Protein AF-A0A345DSJ9-F1 (afdb_monomer_lite)

pLDDT: mean 79.46, std 9.72, range [45.31, 93.5]

Sequence (119 aa):
MGTGKTLLMTYLSQIAKFDNVYSNYFINDEKIGVLGLNHLDFKNKNYKIPPNDSLILFDEIFLYMNGDKPEENNKKFSRLIPFFLLCRQFDNNIIFAGQRINQNWVEYREITNMIIVPM

Secondary structure (DSSP, 8-state):
--HHHHHHHHHHHHH---SEEEESS--S-TTEEE--HHHHS---TTSPPPPSSEEEEES-GGGS--SS-HHHHHHHSTTHHHHHHHHHHTT-EEEE----TTTHHHHHHHHHHHH----

Radius of gyration: 14.1 Å; chains: 1; bounding box: 36×30×34 Å

Foldseek 3Di:
DFVVVVVVVLVCQVPPPAQAAEECDDDPDPSYHHQHPVLQQCPDVPRDQTAAAYEYEYEACCVLAPLPCNVCNCVPNVRNLVSLVVCVVRNYHYDYHHDDDPRVVSSVVSVCVSNPPDD

InterPro domains:
  IPR027417 P-loop containing nucleoside triphosphate hydrolase [G3DSA:3.40.50.300] (1-118)

Organism: NCBI:txid1276259

Structure (mmCIF, N/CA/C/O backbone):
data_AF-A0A345DSJ9-F1
#
_entry.id   AF-A0A345DSJ9-F1
#
loop_
_atom_site.group_PDB
_atom_site.id
_atom_site.type_symbol
_atom_site.label_atom_id
_atom_site.label_alt_id
_atom_site.label_comp_id
_atom_site.label_asym_id
_atom_site.label_entity_id
_atom_site.label_seq_id
_atom_site.pdbx_PDB_ins_code
_atom_site.Cartn_x
_atom_site.Cartn_y
_atom_site.Cartn_z
_atom_site.occupancy
_atom_site.B_iso_or_equiv
_atom_site.auth_seq_id
_atom_site.auth_comp_id
_atom_site.auth_asym_id
_atom_site.auth_atom_id
_atom_site.pdbx_PDB_model_num
ATOM 1 N N . MET A 1 1 ? -5.483 7.004 -19.651 1.00 45.31 1 MET A N 1
ATOM 2 C CA . MET A 1 1 ? -6.062 5.650 -19.490 1.00 45.31 1 MET A CA 1
ATOM 3 C C . MET A 1 1 ? -5.529 5.094 -18.176 1.00 45.31 1 MET A C 1
ATOM 5 O O . MET A 1 1 ? -4.336 4.865 -18.107 1.00 45.31 1 MET A O 1
ATOM 9 N N . GLY A 1 2 ? -6.359 4.991 -17.132 1.00 57.44 2 GLY A N 1
ATOM 10 C CA . GLY A 1 2 ? -5.928 4.605 -15.769 1.00 57.44 2 GLY A CA 1
ATOM 11 C C . GLY A 1 2 ? -6.993 4.857 -14.689 1.00 57.44 2 GLY A C 1
ATOM 12 O O . GLY A 1 2 ? -7.077 4.131 -13.707 1.00 57.44 2 GLY A O 1
ATOM 13 N N . THR A 1 3 ? -7.912 5.789 -14.954 1.00 68.25 3 THR 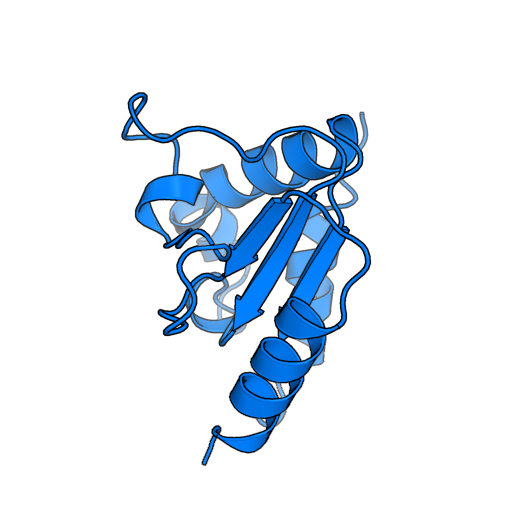A N 1
ATOM 14 C CA . THR A 1 3 ? -8.957 6.259 -14.029 1.00 68.25 3 THR A CA 1
ATOM 15 C C . THR A 1 3 ? -9.846 5.173 -13.421 1.00 68.25 3 THR A C 1
ATOM 17 O O . THR A 1 3 ? -10.262 5.322 -12.281 1.00 68.25 3 THR A O 1
ATOM 20 N N . GLY A 1 4 ? -10.129 4.070 -14.124 1.00 80.75 4 GLY A N 1
ATOM 21 C CA . GLY A 1 4 ? -11.015 3.017 -13.605 1.00 80.75 4 GLY A CA 1
ATOM 22 C C . GLY A 1 4 ? -10.457 2.257 -12.393 1.00 80.75 4 GLY A C 1
ATOM 23 O O . GLY A 1 4 ? -11.212 1.942 -11.478 1.00 80.75 4 GLY A O 1
ATOM 24 N N . LYS A 1 5 ? -9.143 1.990 -12.355 1.00 85.56 5 LYS A N 1
ATOM 25 C CA . LYS A 1 5 ? -8.511 1.280 -11.228 1.00 85.56 5 LYS A CA 1
ATOM 26 C C . LYS A 1 5 ? -8.421 2.160 -9.993 1.00 85.56 5 LYS A C 1
ATOM 28 O O . LYS A 1 5 ? -8.819 1.732 -8.915 1.00 85.56 5 LYS A O 1
ATOM 33 N N . THR A 1 6 ? -7.956 3.392 -10.175 1.00 85.75 6 THR A N 1
ATOM 34 C CA . THR A 1 6 ? -7.891 4.394 -9.110 1.00 85.75 6 THR A CA 1
ATOM 35 C C . THR A 1 6 ? -9.282 4.653 -8.530 1.00 85.75 6 THR A C 1
ATOM 37 O O . THR A 1 6 ? -9.439 4.679 -7.314 1.00 85.75 6 THR A O 1
ATOM 40 N N . LEU A 1 7 ? -10.317 4.748 -9.379 1.00 87.69 7 LEU A N 1
ATOM 41 C CA . LEU A 1 7 ? -11.708 4.900 -8.940 1.00 87.69 7 LEU A CA 1
ATOM 42 C C . LEU A 1 7 ? -12.187 3.692 -8.122 1.00 87.69 7 LEU A C 1
ATOM 44 O O . LEU A 1 7 ? -12.784 3.874 -7.065 1.00 87.69 7 LEU A O 1
ATOM 48 N N . LEU A 1 8 ? -11.909 2.467 -8.582 1.00 88.56 8 LEU A N 1
ATOM 49 C CA . LEU A 1 8 ? -12.265 1.251 -7.848 1.00 88.56 8 LEU A CA 1
ATOM 50 C C . LEU A 1 8 ? -11.573 1.196 -6.483 1.00 88.56 8 LEU A C 1
ATOM 52 O O . LEU A 1 8 ? -12.225 0.915 -5.485 1.00 88.56 8 LEU A O 1
ATOM 56 N N . MET A 1 9 ? -10.273 1.483 -6.421 1.00 89.88 9 MET A N 1
ATOM 57 C CA . MET A 1 9 ? -9.540 1.514 -5.155 1.00 89.88 9 MET A CA 1
ATOM 58 C C . MET A 1 9 ? -10.044 2.617 -4.222 1.00 89.88 9 MET A C 1
ATOM 60 O O . MET A 1 9 ? -10.209 2.360 -3.036 1.00 89.88 9 MET A O 1
ATOM 64 N N . THR A 1 10 ? -10.366 3.796 -4.759 1.00 89.81 10 THR A N 1
ATOM 65 C CA . THR A 1 10 ? -10.973 4.894 -3.989 1.00 89.81 10 THR A CA 1
ATOM 66 C C . THR A 1 10 ? -12.316 4.465 -3.399 1.00 89.81 10 THR A C 1
ATOM 68 O O . THR A 1 10 ? -12.587 4.680 -2.219 1.00 89.81 10 THR A O 1
ATOM 71 N N . TYR A 1 11 ? -13.152 3.802 -4.199 1.00 90.06 11 TYR A N 1
ATOM 72 C CA . TYR A 1 11 ? -14.411 3.248 -3.718 1.00 90.06 11 TYR A CA 1
ATOM 73 C C . TYR A 1 11 ? -14.177 2.199 -2.622 1.00 90.06 11 TYR A C 1
ATOM 75 O O . TYR A 1 11 ? -14.795 2.277 -1.563 1.00 90.06 11 TYR A O 1
ATOM 83 N N . LEU A 1 12 ? -13.235 1.270 -2.829 1.00 88.44 12 LEU A N 1
ATOM 84 C CA . LEU A 1 12 ? -12.872 0.253 -1.840 1.00 88.44 12 LEU A CA 1
ATOM 85 C C . LEU A 1 12 ? -12.407 0.871 -0.520 1.00 88.44 12 LEU A C 1
ATOM 87 O O . LEU A 1 12 ? -12.848 0.397 0.520 1.00 88.44 12 LEU A O 1
ATOM 91 N N . SER A 1 13 ? -11.596 1.938 -0.533 1.00 89.62 13 SER A N 1
ATOM 92 C CA . SER A 1 13 ? -11.199 2.628 0.706 1.00 89.62 13 SER A CA 1
ATOM 93 C C . SER A 1 13 ? -12.373 3.211 1.483 1.00 89.62 13 SER A C 1
ATOM 95 O O . SER A 1 13 ? -12.307 3.276 2.703 1.00 89.62 13 SER A O 1
ATOM 97 N N . GLN A 1 14 ? -13.441 3.626 0.799 1.00 87.31 14 GLN A N 1
ATOM 98 C CA . GLN A 1 14 ? -14.599 4.252 1.440 1.00 87.31 14 GLN A CA 1
ATOM 99 C C . GLN A 1 14 ? -15.566 3.231 2.047 1.00 87.31 14 GLN A C 1
ATOM 101 O O . GLN A 1 14 ? -16.254 3.541 3.017 1.00 87.31 14 GLN A O 1
ATOM 106 N N . ILE A 1 15 ? -15.643 2.024 1.476 1.00 89.31 15 ILE A N 1
ATOM 107 C CA . ILE A 1 15 ? -16.547 0.959 1.949 1.00 89.31 15 ILE A CA 1
ATOM 108 C C . ILE A 1 15 ? -15.848 -0.104 2.803 1.00 89.31 15 ILE A C 1
ATOM 110 O O . ILE A 1 15 ? -16.506 -0.979 3.370 1.00 89.31 15 ILE A O 1
ATOM 114 N N . ALA A 1 16 ? -14.518 -0.066 2.856 1.00 87.06 16 ALA A N 1
ATOM 115 C CA . ALA A 1 16 ? -13.699 -0.960 3.651 1.00 87.06 16 ALA A CA 1
ATOM 116 C C . ALA A 1 16 ? -14.055 -0.856 5.140 1.00 87.06 16 ALA A C 1
ATOM 118 O O . ALA A 1 16 ? -14.242 0.232 5.677 1.00 87.06 16 ALA A O 1
ATOM 119 N N . LYS A 1 17 ? -14.097 -1.999 5.832 1.00 87.44 17 LYS A N 1
ATOM 120 C CA . LYS A 1 17 ? -14.312 -2.067 7.286 1.00 87.44 17 LYS A CA 1
ATOM 121 C C . LYS A 1 17 ? -12.993 -1.919 8.056 1.00 87.44 17 LYS A C 1
ATOM 123 O O . LYS A 1 17 ? -12.720 -2.721 8.938 1.00 87.44 17 LYS A O 1
ATOM 128 N N . PHE A 1 18 ? -12.172 -0.946 7.673 1.00 89.06 18 PHE A N 1
ATOM 129 C CA . PHE A 1 18 ? -10.884 -0.669 8.306 1.00 89.06 18 PHE A CA 1
ATOM 130 C C . PHE A 1 18 ? -10.918 0.715 8.945 1.00 89.06 18 PHE A C 1
ATOM 132 O O . PHE A 1 18 ? -11.303 1.685 8.292 1.00 89.06 18 PHE A O 1
ATOM 139 N N . ASP A 1 19 ? -10.483 0.808 10.200 1.00 89.25 19 ASP A N 1
ATOM 140 C CA . ASP A 1 19 ? -10.386 2.089 10.911 1.00 89.25 19 ASP A CA 1
ATOM 141 C C . ASP A 1 19 ? -9.225 2.945 10.386 1.00 89.25 19 ASP A C 1
ATOM 143 O O . ASP A 1 19 ? -9.262 4.173 10.459 1.00 89.25 19 ASP A O 1
ATOM 147 N N . ASN A 1 20 ? -8.199 2.292 9.830 1.00 92.31 20 ASN A N 1
ATOM 148 C CA . ASN A 1 20 ? -7.014 2.930 9.278 1.00 92.31 20 ASN A CA 1
ATOM 149 C C . ASN A 1 20 ? -6.886 2.579 7.796 1.00 92.31 20 ASN A C 1
ATOM 151 O O . ASN A 1 20 ? -6.641 1.425 7.438 1.00 92.31 20 ASN A O 1
ATOM 155 N N . VAL A 1 21 ? -7.031 3.581 6.930 1.00 93.44 21 VAL A N 1
ATOM 156 C CA . VAL A 1 21 ? -6.906 3.413 5.480 1.00 93.44 21 VAL A CA 1
ATOM 157 C C . VAL A 1 21 ? -5.856 4.373 4.941 1.00 93.44 21 VAL A C 1
ATOM 159 O O . VAL A 1 21 ? -5.866 5.562 5.251 1.00 93.44 21 VAL A O 1
ATOM 162 N N . TYR A 1 22 ? -4.954 3.858 4.112 1.00 92.25 22 TYR A N 1
ATOM 163 C CA . TYR A 1 22 ? -3.884 4.621 3.484 1.00 92.25 22 TYR A CA 1
ATOM 164 C C . TYR A 1 22 ? -3.868 4.408 1.976 1.00 92.25 22 TYR A C 1
ATOM 166 O O . TYR A 1 22 ? -4.173 3.323 1.486 1.00 92.25 22 TYR A O 1
ATOM 174 N N . SER A 1 23 ? -3.448 5.426 1.232 1.00 90.75 23 SER A N 1
ATOM 175 C CA . SER A 1 23 ? -3.238 5.333 -0.215 1.00 90.75 23 SER A CA 1
ATOM 176 C C . SER A 1 23 ? -1.972 6.068 -0.644 1.00 90.75 23 SER A C 1
ATOM 178 O O . SER A 1 23 ? -1.562 7.040 -0.014 1.00 90.75 23 SER A O 1
ATOM 180 N N . ASN A 1 24 ? -1.318 5.613 -1.711 1.00 88.62 24 ASN A N 1
ATOM 181 C CA . ASN A 1 24 ? -0.124 6.280 -2.248 1.00 88.62 24 ASN A CA 1
ATOM 182 C C . ASN A 1 24 ? -0.427 7.466 -3.182 1.00 88.62 24 ASN A C 1
ATOM 184 O O . ASN A 1 24 ? 0.500 8.120 -3.663 1.00 88.62 24 ASN A O 1
ATOM 188 N N . TYR A 1 25 ? -1.706 7.753 -3.415 1.00 88.00 25 TYR A N 1
ATOM 189 C CA . TYR A 1 25 ? -2.218 8.917 -4.132 1.00 88.00 25 TYR A CA 1
ATOM 190 C C . TYR A 1 25 ? -3.151 9.713 -3.215 1.00 88.00 25 TYR A C 1
ATOM 192 O O . TYR A 1 25 ? -3.523 9.258 -2.141 1.00 88.00 25 TYR A O 1
ATOM 200 N N . PHE A 1 26 ? -3.501 10.935 -3.605 1.00 87.94 26 PHE A N 1
ATOM 201 C CA . PHE A 1 26 ? -4.409 11.748 -2.803 1.00 87.94 26 PHE A CA 1
ATOM 202 C C . PHE A 1 26 ? -5.865 11.338 -3.049 1.00 87.94 26 PHE A C 1
ATOM 204 O O . PHE A 1 26 ? -6.317 11.315 -4.196 1.00 87.94 26 PHE A O 1
ATOM 211 N N . ILE A 1 27 ? -6.600 11.080 -1.969 1.00 88.62 27 ILE A N 1
ATOM 212 C CA . ILE A 1 27 ? -8.056 10.939 -1.966 1.00 88.62 27 ILE A CA 1
ATOM 213 C C . ILE A 1 27 ? -8.610 12.073 -1.108 1.00 88.62 27 ILE A C 1
ATOM 215 O O . ILE A 1 27 ? -8.113 12.322 -0.014 1.00 88.62 27 ILE A O 1
ATOM 219 N N . ASN A 1 28 ? -9.628 12.774 -1.611 1.00 87.56 28 ASN A N 1
ATOM 220 C CA . ASN A 1 28 ? -10.258 13.887 -0.902 1.00 87.56 28 ASN A CA 1
ATOM 221 C C . ASN A 1 28 ? -11.207 13.384 0.203 1.00 87.56 28 ASN A C 1
ATOM 223 O O . ASN A 1 28 ? -12.419 13.577 0.127 1.00 87.56 28 ASN A O 1
ATOM 227 N N . ASP A 1 29 ? -10.643 12.683 1.182 1.00 87.19 29 ASP A N 1
ATOM 228 C CA . ASP A 1 29 ? -11.305 12.167 2.375 1.00 87.19 29 ASP A CA 1
ATOM 229 C C . ASP A 1 29 ? -10.298 12.205 3.531 1.00 87.19 29 ASP A C 1
ATOM 231 O O . ASP A 1 29 ? -9.255 11.555 3.482 1.00 87.19 29 ASP A O 1
ATOM 235 N N . GLU A 1 30 ? -10.602 12.976 4.573 1.00 84.94 30 GLU A N 1
ATOM 236 C CA . GLU A 1 30 ? -9.709 13.185 5.719 1.00 84.94 30 GLU A CA 1
ATOM 237 C C . GLU A 1 30 ? -9.438 11.903 6.520 1.00 84.94 30 GLU A C 1
ATOM 239 O O . GLU A 1 30 ? -8.470 11.842 7.278 1.00 84.94 30 GLU A O 1
ATOM 244 N N . LYS A 1 31 ? -10.270 10.867 6.351 1.00 86.75 31 LYS A N 1
ATOM 245 C CA . LYS A 1 31 ? -10.077 9.561 6.993 1.00 86.75 31 LYS A CA 1
ATOM 246 C C . LYS A 1 31 ? -8.998 8.723 6.316 1.00 86.75 31 LYS A C 1
ATOM 248 O O . LYS A 1 31 ? -8.531 7.752 6.907 1.00 86.75 31 LYS A O 1
ATOM 253 N N . ILE A 1 32 ? -8.616 9.072 5.089 1.00 89.69 32 ILE A N 1
ATOM 254 C CA . ILE A 1 32 ? -7.640 8.319 4.311 1.00 89.69 32 ILE A CA 1
ATOM 255 C C . ILE A 1 32 ? -6.290 9.028 4.383 1.00 89.69 32 ILE A C 1
ATOM 257 O O . ILE A 1 32 ? -6.103 10.136 3.883 1.00 89.69 32 ILE A O 1
ATOM 261 N N . GLY A 1 33 ? -5.310 8.359 4.985 1.00 89.12 33 GLY A N 1
ATOM 262 C CA . GLY A 1 33 ? -3.940 8.849 5.033 1.00 89.12 33 GLY A CA 1
ATOM 263 C C . GLY A 1 33 ? -3.231 8.723 3.682 1.00 89.12 33 GLY A C 1
ATOM 264 O O . GLY A 1 33 ? -3.450 7.776 2.926 1.00 89.12 33 GLY A O 1
ATOM 265 N N . VAL A 1 34 ? -2.310 9.644 3.394 1.00 88.00 34 VAL A N 1
ATOM 266 C CA . VAL A 1 34 ? -1.431 9.538 2.221 1.00 88.00 34 VAL A CA 1
ATOM 267 C C . VAL A 1 34 ? -0.108 8.887 2.619 1.00 88.00 34 VAL A C 1
ATOM 269 O O . VAL A 1 34 ? 0.587 9.362 3.513 1.00 88.00 34 VAL A O 1
ATOM 272 N N . LEU A 1 35 ? 0.259 7.819 1.915 1.00 85.38 35 LEU A N 1
ATOM 273 C CA . LEU A 1 35 ? 1.472 7.034 2.111 1.00 85.38 35 LEU A CA 1
ATOM 274 C C . LEU A 1 35 ? 2.243 6.926 0.788 1.00 85.38 35 LEU A C 1
ATOM 276 O O . LEU A 1 35 ? 2.197 5.930 0.071 1.00 85.38 35 LEU A O 1
ATOM 280 N N . GLY A 1 36 ? 2.948 8.001 0.438 1.00 77.75 36 GLY A N 1
ATOM 281 C CA . GLY A 1 36 ? 3.811 8.038 -0.750 1.00 77.75 36 GLY A CA 1
ATOM 282 C C . GLY A 1 36 ? 5.164 7.336 -0.552 1.00 77.75 36 GLY A C 1
ATOM 283 O O . GLY A 1 36 ? 5.535 6.987 0.565 1.00 77.75 36 GLY A O 1
ATOM 284 N N . LEU A 1 37 ? 5.963 7.234 -1.621 1.00 73.50 37 LEU A N 1
ATOM 285 C CA . LEU A 1 37 ? 7.303 6.604 -1.644 1.00 73.50 37 LEU A CA 1
ATOM 286 C C . LEU A 1 37 ? 8.230 6.999 -0.482 1.00 73.50 37 LEU A C 1
ATOM 288 O O . LEU A 1 37 ? 8.917 6.151 0.081 1.00 73.50 37 LEU A O 1
ATOM 292 N N . ASN A 1 38 ? 8.224 8.273 -0.092 1.00 72.62 38 ASN A N 1
ATOM 293 C CA . ASN A 1 38 ? 9.072 8.784 0.990 1.00 72.62 38 ASN A CA 1
ATOM 294 C C . ASN A 1 38 ? 8.696 8.226 2.378 1.00 72.62 38 ASN A C 1
ATOM 296 O O . ASN A 1 38 ? 9.497 8.309 3.303 1.00 72.62 38 ASN A O 1
ATOM 300 N N . HIS A 1 39 ? 7.488 7.675 2.529 1.00 74.50 39 HIS A N 1
ATOM 301 C CA . HIS A 1 39 ? 7.027 6.998 3.746 1.00 74.50 39 HIS A CA 1
ATOM 302 C C . HIS A 1 39 ? 7.466 5.527 3.770 1.00 74.50 39 HIS A C 1
ATOM 304 O O . HIS A 1 39 ? 7.602 4.940 4.838 1.00 74.50 39 HIS A O 1
ATOM 310 N N . LEU A 1 40 ? 7.721 4.946 2.594 1.00 75.75 40 LEU A N 1
ATOM 311 C CA . LEU A 1 40 ? 8.115 3.548 2.405 1.00 75.75 40 LEU A CA 1
ATOM 312 C C . LEU A 1 40 ? 9.624 3.334 2.510 1.00 75.75 40 LEU A C 1
ATOM 314 O O . LEU A 1 40 ? 10.083 2.230 2.784 1.00 75.75 40 LEU A O 1
ATOM 318 N N . ASP A 1 41 ? 10.418 4.376 2.259 1.00 71.00 41 ASP A N 1
ATOM 319 C CA . ASP A 1 41 ? 11.873 4.260 2.170 1.00 71.00 41 ASP A CA 1
ATOM 320 C C . ASP A 1 41 ? 12.604 4.401 3.521 1.00 71.00 41 ASP A C 1
ATOM 322 O O . ASP A 1 41 ? 13.840 4.408 3.550 1.00 71.00 41 ASP A O 1
ATOM 326 N N . PHE A 1 42 ? 11.861 4.513 4.632 1.00 69.31 42 PHE A N 1
ATOM 327 C CA . PHE A 1 42 ? 12.343 4.650 6.016 1.00 69.31 42 PHE A CA 1
ATOM 328 C C . PHE A 1 42 ? 13.469 5.687 6.227 1.00 69.31 42 PHE A C 1
ATOM 330 O O . PHE A 1 42 ? 14.146 5.662 7.256 1.00 69.31 42 PHE A O 1
ATOM 337 N N . LYS A 1 43 ? 13.721 6.609 5.282 1.00 69.38 43 LYS A N 1
ATOM 338 C CA . LYS A 1 43 ? 14.742 7.660 5.458 1.00 69.38 43 LYS A CA 1
ATOM 339 C C . LYS A 1 43 ? 14.285 8.681 6.470 1.00 69.38 43 LYS A C 1
ATOM 341 O O . LYS A 1 43 ? 15.075 9.156 7.282 1.00 69.38 43 LYS A O 1
ATOM 346 N N . ASN A 1 44 ? 13.009 9.024 6.391 1.00 69.06 44 ASN A N 1
ATOM 347 C CA . ASN A 1 44 ? 12.409 9.989 7.273 1.00 69.06 44 ASN A CA 1
ATOM 348 C C . ASN A 1 44 ? 11.711 9.261 8.425 1.00 69.06 44 ASN A C 1
ATOM 350 O O . ASN A 1 44 ? 10.607 8.743 8.281 1.00 69.06 44 ASN A O 1
ATOM 354 N N . LYS A 1 45 ? 12.378 9.255 9.583 1.00 66.19 45 LYS A N 1
ATOM 355 C CA . LYS A 1 45 ? 11.883 8.653 10.831 1.00 66.19 45 LYS A CA 1
ATOM 356 C C . LYS A 1 45 ? 10.630 9.337 11.387 1.00 66.19 45 LYS A C 1
ATOM 358 O O . LYS A 1 45 ? 10.018 8.804 12.304 1.00 66.19 45 LYS A O 1
ATOM 363 N N . ASN A 1 46 ? 10.258 10.502 10.853 1.00 68.56 46 ASN A N 1
ATOM 364 C CA . ASN A 1 46 ? 9.060 11.221 11.277 1.00 68.56 46 ASN A CA 1
ATOM 365 C C . ASN A 1 46 ? 7.784 10.652 10.642 1.00 68.56 46 ASN A C 1
ATOM 367 O O . ASN A 1 46 ? 6.689 10.993 11.086 1.00 68.56 46 ASN A O 1
ATOM 371 N N . TYR A 1 47 ? 7.899 9.806 9.613 1.00 71.12 47 TYR A N 1
ATOM 372 C CA . TYR A 1 47 ? 6.738 9.145 9.034 1.00 71.12 47 TYR A CA 1
ATOM 373 C C . TYR A 1 47 ? 6.330 7.949 9.882 1.00 71.12 47 TYR A C 1
ATOM 375 O O . TYR A 1 47 ? 7.129 7.058 10.170 1.00 71.12 47 TYR A O 1
ATOM 383 N N . LYS A 1 48 ? 5.061 7.948 10.291 1.00 68.06 48 LYS A N 1
ATOM 384 C CA . LYS A 1 48 ? 4.476 6.844 11.042 1.00 68.06 48 LYS A CA 1
ATOM 385 C C . LYS A 1 48 ? 4.245 5.669 10.102 1.00 68.06 48 LYS A C 1
ATOM 387 O O . LYS A 1 48 ? 3.658 5.825 9.034 1.00 68.06 48 LYS A O 1
ATOM 392 N N . ILE A 1 49 ? 4.702 4.501 10.533 1.00 75.38 49 ILE A N 1
ATOM 393 C CA . ILE A 1 49 ? 4.290 3.229 9.948 1.00 75.38 49 ILE A CA 1
ATOM 394 C C . ILE A 1 49 ? 2.782 3.087 10.210 1.00 75.38 49 ILE A C 1
ATOM 396 O O . ILE A 1 49 ? 2.346 3.460 11.307 1.00 75.38 49 ILE A O 1
ATOM 400 N N . PRO A 1 50 ? 1.989 2.592 9.243 1.00 85.69 50 PRO A N 1
ATOM 401 C CA . PRO A 1 50 ? 0.586 2.281 9.480 1.00 85.69 50 PRO A CA 1
ATOM 402 C C . PRO A 1 50 ? 0.420 1.415 10.736 1.00 85.69 50 PRO A C 1
ATOM 404 O O . PRO A 1 50 ? 1.196 0.468 10.908 1.00 85.69 50 PRO A O 1
ATOM 407 N N . PRO A 1 51 ? -0.541 1.735 11.620 1.00 88.12 51 PRO A N 1
ATOM 408 C CA . PRO A 1 51 ? -0.845 0.905 12.782 1.00 88.12 51 PRO A CA 1
ATOM 409 C C . PRO A 1 51 ? -1.328 -0.481 12.342 1.00 88.12 51 PRO A C 1
ATOM 411 O O . PRO A 1 51 ? -1.629 -0.689 11.169 1.00 88.12 51 PRO A O 1
ATOM 414 N N . ASN A 1 52 ? -1.415 -1.419 13.283 1.00 90.94 52 ASN A N 1
ATOM 415 C CA . ASN A 1 52 ? -1.922 -2.760 12.999 1.00 90.94 52 ASN A CA 1
ATOM 416 C C . ASN A 1 52 ? -3.342 -2.727 12.419 1.00 90.94 52 ASN A C 1
ATOM 418 O O . ASN A 1 52 ? -4.109 -1.811 12.726 1.00 90.94 52 ASN A O 1
ATOM 422 N N . ASP A 1 53 ? -3.675 -3.754 11.637 1.00 91.94 53 ASP A N 1
ATOM 423 C CA . ASP A 1 53 ? -4.982 -3.915 10.988 1.00 91.94 53 ASP A CA 1
ATOM 424 C C . ASP A 1 53 ? -5.359 -2.704 10.107 1.00 91.94 53 ASP A C 1
ATOM 426 O O . ASP A 1 53 ? -6.475 -2.185 10.127 1.00 91.94 53 ASP A O 1
ATOM 430 N N . SER A 1 54 ? -4.384 -2.190 9.349 1.00 93.06 54 SER A N 1
ATOM 431 C CA . SER A 1 54 ? -4.600 -1.121 8.366 1.00 93.06 54 SER A CA 1
ATOM 432 C C . SER A 1 54 ? -4.860 -1.671 6.966 1.00 93.06 54 SER A C 1
ATOM 434 O O . SER A 1 54 ? -4.259 -2.666 6.562 1.00 93.06 54 SER A O 1
ATOM 436 N N . LEU A 1 55 ? -5.648 -0.947 6.168 1.00 93.50 55 LEU A N 1
ATOM 437 C CA . LEU A 1 55 ? -5.729 -1.125 4.716 1.00 93.50 55 LEU A CA 1
ATOM 438 C C . LEU A 1 55 ? -4.800 -0.141 4.001 1.00 93.50 55 LEU A C 1
ATOM 440 O O . LEU A 1 55 ? -4.857 1.063 4.237 1.00 93.50 55 LEU A O 1
ATOM 444 N N . ILE A 1 56 ? -3.975 -0.635 3.081 1.00 91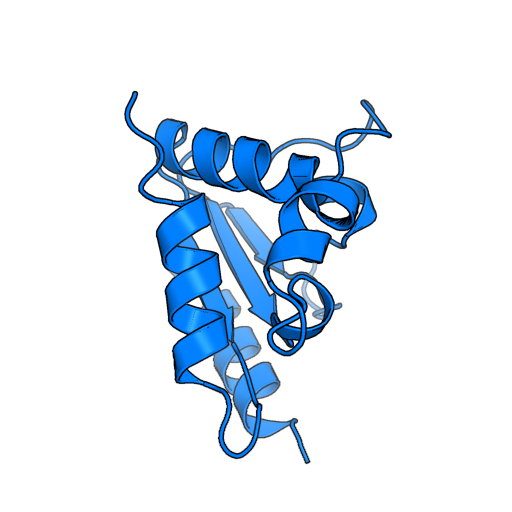.81 56 ILE A N 1
ATOM 445 C CA . ILE A 1 56 ? -3.029 0.171 2.306 1.00 91.81 56 ILE A CA 1
ATOM 446 C C . ILE A 1 56 ? -3.255 -0.075 0.812 1.00 91.81 56 ILE A C 1
ATOM 448 O O . ILE A 1 56 ? -3.200 -1.208 0.334 1.00 91.81 56 ILE A O 1
ATOM 452 N N . LEU A 1 57 ? -3.487 1.000 0.065 1.00 91.19 57 LEU A N 1
ATOM 453 C CA . LEU A 1 57 ? -3.760 0.980 -1.368 1.00 91.19 57 LEU A CA 1
ATOM 454 C C . LEU A 1 57 ? -2.556 1.520 -2.148 1.00 91.19 57 LEU A C 1
ATOM 456 O O . LEU A 1 57 ? -2.196 2.692 -2.016 1.00 91.19 57 LEU A O 1
ATOM 460 N N . PHE A 1 58 ? -1.960 0.680 -2.993 1.00 88.38 58 PHE A N 1
ATOM 461 C CA . PHE A 1 58 ? -0.897 1.078 -3.914 1.00 88.38 58 PHE A CA 1
ATOM 462 C C . PHE A 1 58 ? -1.398 1.082 -5.350 1.00 88.38 58 PHE A C 1
ATOM 464 O O . PHE A 1 58 ? -1.502 0.026 -5.971 1.00 88.38 58 PHE A O 1
ATOM 471 N N . ASP A 1 59 ? -1.644 2.272 -5.895 1.00 87.56 59 ASP A N 1
ATOM 472 C CA . ASP A 1 59 ? -1.789 2.453 -7.337 1.00 87.56 59 ASP A CA 1
ATOM 473 C C . ASP A 1 59 ? -0.431 2.500 -8.034 1.00 87.56 59 ASP A C 1
ATOM 475 O O . ASP A 1 59 ? 0.583 2.871 -7.437 1.00 87.56 59 ASP A O 1
ATOM 479 N N . GLU A 1 60 ? -0.429 2.138 -9.312 1.00 84.31 60 GLU A N 1
ATOM 480 C CA . GLU A 1 60 ? 0.739 2.206 -10.188 1.00 84.31 60 GLU A CA 1
ATOM 481 C C . GLU A 1 60 ? 1.992 1.552 -9.581 1.00 84.31 60 GLU A C 1
ATOM 483 O O . GLU A 1 60 ? 3.078 2.137 -9.544 1.00 84.31 60 GLU A O 1
ATOM 488 N N . ILE A 1 61 ? 1.863 0.303 -9.115 1.00 79.25 61 ILE A N 1
ATOM 489 C CA . ILE A 1 61 ? 2.952 -0.411 -8.424 1.00 79.25 61 ILE A CA 1
ATOM 490 C C . ILE A 1 61 ? 4.251 -0.504 -9.250 1.00 79.25 61 ILE A C 1
ATOM 492 O O . ILE A 1 61 ? 5.347 -0.574 -8.697 1.00 79.25 61 ILE A O 1
ATOM 496 N N . PHE A 1 62 ? 4.158 -0.404 -10.577 1.00 74.62 62 PHE A N 1
ATOM 497 C CA . PHE A 1 62 ? 5.306 -0.346 -11.481 1.00 74.62 62 PHE A CA 1
ATOM 498 C C . PHE A 1 62 ? 6.227 0.867 -11.275 1.00 74.62 62 PHE A C 1
ATOM 500 O O . PHE A 1 62 ? 7.368 0.851 -11.735 1.00 74.62 62 PHE A O 1
ATOM 507 N N . LEU A 1 63 ? 5.766 1.936 -10.620 1.00 76.62 63 LEU A N 1
ATOM 508 C CA . LEU A 1 63 ? 6.635 3.050 -10.223 1.00 76.62 63 LEU A CA 1
ATOM 509 C C . LEU A 1 63 ? 7.611 2.637 -9.113 1.00 76.62 63 LEU A C 1
ATOM 511 O O . LEU A 1 63 ? 8.675 3.239 -8.950 1.00 76.62 63 LEU A O 1
ATOM 515 N N . TYR A 1 64 ? 7.252 1.589 -8.377 1.00 74.12 64 TYR A N 1
ATOM 516 C CA . TYR A 1 64 ? 7.948 1.072 -7.208 1.00 74.12 64 TYR A CA 1
ATOM 517 C C . TYR A 1 64 ? 8.702 -0.233 -7.513 1.00 74.12 64 TYR A C 1
ATOM 519 O O . TYR A 1 64 ? 9.375 -0.761 -6.631 1.00 74.12 64 TYR A O 1
ATOM 527 N N . MET A 1 65 ? 8.600 -0.760 -8.742 1.00 74.31 65 MET A N 1
ATOM 528 C CA . MET A 1 65 ? 9.262 -1.990 -9.188 1.00 74.31 65 MET A CA 1
ATOM 529 C C . MET A 1 65 ? 9.630 -1.904 -10.671 1.00 74.31 65 MET A C 1
ATOM 531 O O . MET A 1 65 ? 8.786 -1.674 -11.534 1.00 74.31 65 MET A O 1
ATOM 535 N N . ASN A 1 66 ? 10.902 -2.122 -10.984 1.00 71.25 66 ASN A N 1
ATOM 536 C CA . ASN A 1 66 ? 11.381 -2.270 -12.348 1.00 71.25 66 ASN A CA 1
ATOM 537 C C . ASN A 1 66 ? 11.188 -3.724 -12.802 1.00 71.25 66 ASN A C 1
ATOM 539 O O . ASN A 1 66 ? 11.922 -4.616 -12.379 1.00 71.25 66 ASN A O 1
ATOM 543 N N . GLY A 1 67 ? 10.190 -3.958 -13.655 1.00 65.19 67 GLY A N 1
ATOM 544 C CA . GLY A 1 67 ? 9.955 -5.273 -14.255 1.00 65.19 67 GLY A CA 1
ATOM 545 C C . GLY A 1 67 ? 10.930 -5.623 -15.386 1.00 65.19 67 GLY A C 1
ATOM 546 O O . GLY A 1 67 ? 11.107 -6.793 -15.705 1.00 65.19 67 GLY A O 1
ATOM 547 N N . ASP A 1 68 ? 11.596 -4.634 -15.980 1.00 71.81 68 ASP A N 1
ATOM 548 C CA . ASP A 1 68 ? 12.541 -4.865 -17.079 1.00 71.81 68 ASP A CA 1
ATOM 549 C C . ASP A 1 68 ? 13.912 -5.315 -16.560 1.00 71.81 68 ASP A C 1
ATOM 551 O O . ASP A 1 68 ? 14.604 -6.096 -17.210 1.00 71.81 68 ASP A O 1
ATOM 555 N N . LYS A 1 69 ? 14.286 -4.825 -15.372 1.00 74.00 69 LYS A N 1
ATOM 556 C CA . LYS A 1 69 ? 15.546 -5.130 -14.685 1.00 74.00 69 LYS A CA 1
ATOM 557 C C . LYS A 1 69 ? 15.311 -5.418 -13.202 1.00 74.00 69 LYS A C 1
ATOM 559 O O . LYS A 1 69 ? 15.599 -4.569 -12.349 1.00 74.00 69 LYS A O 1
ATOM 564 N N . PRO A 1 70 ? 14.746 -6.586 -12.876 1.00 67.38 70 PRO A N 1
ATOM 565 C CA . PRO A 1 70 ? 14.414 -6.954 -11.503 1.00 67.38 70 PRO A CA 1
ATOM 566 C C . PRO A 1 70 ? 15.632 -6.948 -10.565 1.00 67.38 70 PRO A C 1
ATOM 568 O O . PRO A 1 70 ? 15.520 -6.589 -9.396 1.00 67.38 70 PRO A O 1
ATOM 571 N N . GLU A 1 71 ? 16.830 -7.229 -11.074 1.00 73.25 71 GLU A N 1
ATOM 572 C CA . GLU A 1 71 ? 18.088 -7.138 -10.330 1.00 73.25 71 GLU A CA 1
ATOM 573 C C . GLU A 1 71 ? 18.386 -5.727 -9.784 1.00 73.25 71 GLU A C 1
ATOM 575 O O . GLU A 1 71 ? 19.039 -5.585 -8.747 1.00 73.25 71 GLU A O 1
ATOM 580 N N . GLU A 1 72 ? 17.872 -4.672 -10.426 1.00 75.06 72 GLU A N 1
ATOM 581 C CA . GLU A 1 72 ? 18.023 -3.290 -9.961 1.00 75.06 72 GLU A CA 1
ATOM 582 C C . GLU A 1 72 ? 17.043 -2.943 -8.821 1.00 75.06 72 GLU A C 1
ATOM 584 O O . GLU A 1 72 ? 17.294 -1.993 -8.064 1.00 75.06 72 GLU A O 1
ATOM 589 N N . ASN A 1 73 ? 15.965 -3.722 -8.638 1.00 71.06 73 ASN A N 1
ATOM 590 C CA . ASN A 1 73 ? 14.952 -3.475 -7.605 1.00 71.06 73 ASN A CA 1
ATOM 591 C C . ASN A 1 73 ? 15.543 -3.564 -6.208 1.00 71.06 73 ASN A C 1
ATOM 593 O O . ASN A 1 73 ? 15.311 -2.684 -5.384 1.00 71.06 73 ASN A O 1
ATOM 597 N N . ASN A 1 74 ? 16.401 -4.550 -5.956 1.00 69.12 74 ASN A N 1
ATOM 598 C CA . ASN A 1 74 ? 17.048 -4.693 -4.656 1.00 69.12 74 ASN A CA 1
ATOM 599 C C . ASN A 1 74 ? 17.892 -3.466 -4.291 1.00 69.12 74 ASN A C 1
ATOM 601 O O . ASN A 1 74 ? 17.984 -3.112 -3.122 1.00 69.12 74 ASN A O 1
ATOM 605 N N . LYS A 1 75 ? 18.475 -2.760 -5.265 1.00 72.81 75 LYS A N 1
ATOM 606 C CA . LYS A 1 75 ? 19.276 -1.559 -4.988 1.00 72.81 75 LYS A CA 1
ATOM 607 C C . LYS A 1 75 ? 18.401 -0.320 -4.805 1.00 72.81 75 LYS A C 1
ATOM 609 O O . LYS A 1 75 ? 18.590 0.428 -3.847 1.00 72.81 75 LYS A O 1
ATOM 614 N N . LYS A 1 76 ? 17.445 -0.103 -5.712 1.00 69.31 76 LYS A N 1
ATOM 615 C CA . LYS A 1 76 ? 16.605 1.107 -5.747 1.00 69.31 76 LYS A CA 1
ATOM 616 C C . LYS A 1 76 ? 15.472 1.078 -4.716 1.00 69.31 76 LYS A C 1
ATOM 618 O O . LYS A 1 76 ? 15.110 2.115 -4.168 1.00 69.31 76 LYS A O 1
ATOM 623 N N . PHE A 1 77 ? 14.968 -0.114 -4.426 1.00 71.25 77 PHE A N 1
ATOM 624 C CA . PHE A 1 77 ? 13.765 -0.382 -3.645 1.00 71.25 77 PHE A CA 1
ATOM 625 C C . PHE A 1 77 ? 14.023 -1.345 -2.473 1.00 71.25 77 PHE A C 1
ATOM 627 O O . PHE A 1 77 ? 13.075 -1.878 -1.904 1.00 71.25 77 PHE A O 1
ATOM 634 N N . SER A 1 78 ? 15.285 -1.515 -2.044 1.00 71.12 78 SER A N 1
ATOM 635 C CA . SER A 1 78 ? 15.686 -2.359 -0.890 1.00 71.12 78 SER A CA 1
ATOM 636 C C . SER A 1 78 ? 14.816 -2.184 0.350 1.00 71.12 78 SER A C 1
ATOM 638 O O . SER A 1 78 ? 14.680 -3.108 1.139 1.00 71.12 78 SER A O 1
ATOM 640 N N . ARG A 1 79 ? 14.265 -0.985 0.551 1.00 76.75 79 ARG A N 1
ATOM 641 C CA . ARG A 1 79 ? 13.521 -0.600 1.753 1.00 76.75 79 ARG A CA 1
ATOM 642 C C . ARG A 1 79 ? 12.013 -0.819 1.655 1.00 76.75 79 ARG A C 1
ATOM 644 O O . ARG A 1 79 ? 11.347 -0.823 2.681 1.00 76.75 79 ARG A O 1
ATOM 651 N N . LEU A 1 80 ? 11.496 -1.102 0.460 1.00 79.62 80 LEU A N 1
ATOM 652 C CA . LEU A 1 80 ? 10.127 -1.592 0.301 1.00 79.62 80 LEU A CA 1
ATOM 653 C C . LEU A 1 80 ? 9.973 -3.003 0.876 1.00 79.62 80 LEU A C 1
ATOM 655 O O . LEU A 1 80 ? 8.959 -3.302 1.494 1.00 79.62 80 LEU A O 1
ATOM 659 N N . ILE A 1 81 ? 11.012 -3.835 0.764 1.00 77.19 81 ILE A N 1
ATOM 660 C CA . ILE A 1 81 ? 11.039 -5.186 1.341 1.00 77.19 81 ILE A CA 1
ATOM 661 C C . ILE A 1 81 ? 10.768 -5.166 2.859 1.00 77.19 81 ILE A C 1
ATOM 663 O O . ILE A 1 81 ? 9.797 -5.79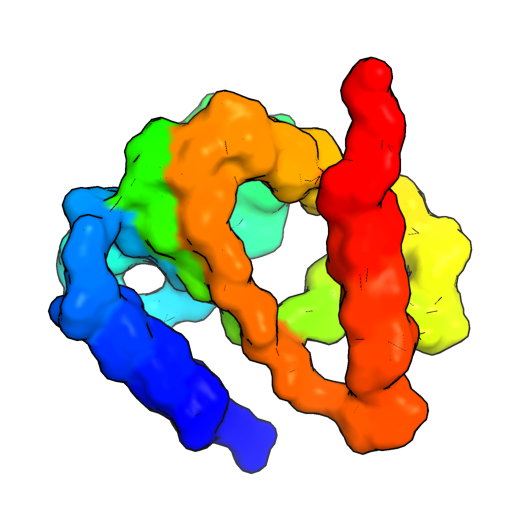0 3.286 1.00 77.19 81 ILE A O 1
ATOM 667 N N . PRO A 1 82 ? 11.538 -4.439 3.699 1.00 79.56 82 PRO A N 1
ATOM 668 C CA . PRO A 1 82 ? 11.249 -4.367 5.126 1.00 79.56 82 PRO A CA 1
ATOM 669 C C . PRO A 1 82 ? 9.901 -3.701 5.424 1.00 79.56 82 PRO A C 1
ATOM 671 O O . PRO A 1 82 ? 9.283 -4.058 6.420 1.00 79.56 82 PRO A O 1
ATOM 674 N N . PHE A 1 83 ? 9.399 -2.793 4.575 1.00 83.31 83 PHE A N 1
ATOM 675 C CA . PHE A 1 83 ? 8.053 -2.234 4.752 1.00 83.31 83 PHE A CA 1
ATOM 676 C C . PHE A 1 83 ? 6.976 -3.311 4.612 1.00 83.31 83 PHE A C 1
ATOM 678 O O . PHE A 1 83 ? 6.112 -3.431 5.479 1.00 83.31 83 PHE A O 1
ATOM 685 N N . PHE A 1 84 ? 7.045 -4.122 3.555 1.00 82.00 84 PHE A N 1
ATOM 686 C CA . PHE A 1 84 ? 6.096 -5.212 3.342 1.00 82.00 84 PHE A CA 1
ATOM 687 C C . PHE A 1 84 ? 6.226 -6.308 4.403 1.00 82.00 84 PHE A C 1
ATOM 689 O O . PHE A 1 84 ? 5.209 -6.826 4.863 1.00 82.00 84 PHE A O 1
ATOM 696 N N . LEU A 1 85 ? 7.448 -6.595 4.866 1.00 81.06 85 LEU A N 1
ATOM 697 C CA . LEU A 1 85 ? 7.681 -7.500 5.992 1.00 81.06 85 LEU A CA 1
ATOM 698 C C . LEU A 1 85 ? 7.001 -6.993 7.277 1.00 81.06 85 LEU A C 1
ATOM 700 O O . LEU A 1 85 ? 6.308 -7.754 7.947 1.00 81.06 85 LEU A O 1
ATOM 704 N N . LEU A 1 86 ? 7.153 -5.705 7.599 1.00 82.56 86 LEU A N 1
ATOM 705 C CA . LEU A 1 86 ? 6.521 -5.087 8.769 1.00 82.56 86 LEU A CA 1
ATOM 706 C C . LEU A 1 86 ? 4.998 -5.064 8.647 1.00 82.56 86 LEU A C 1
ATOM 708 O O . LEU A 1 86 ? 4.307 -5.401 9.601 1.00 82.56 86 LEU A O 1
ATOM 712 N N . CYS A 1 87 ? 4.464 -4.736 7.469 1.00 85.94 87 CYS A N 1
ATOM 713 C CA . CYS A 1 87 ? 3.024 -4.795 7.224 1.00 85.94 87 CYS A CA 1
ATOM 714 C C . CYS A 1 87 ? 2.467 -6.198 7.484 1.00 85.94 87 CYS A C 1
ATOM 716 O O . CYS A 1 87 ? 1.421 -6.326 8.109 1.00 85.94 87 CYS A O 1
ATOM 718 N N . ARG A 1 88 ? 3.194 -7.248 7.087 1.00 83.94 88 ARG A N 1
ATOM 719 C CA . ARG A 1 88 ? 2.820 -8.632 7.393 1.00 83.94 88 ARG A CA 1
ATOM 720 C C . ARG A 1 88 ? 2.865 -8.937 8.895 1.00 83.94 88 ARG A C 1
ATOM 722 O O . ARG A 1 88 ? 1.999 -9.649 9.384 1.00 83.94 88 ARG A O 1
ATOM 729 N N . GLN A 1 89 ? 3.851 -8.416 9.628 1.00 85.56 89 GLN A N 1
ATOM 730 C CA . GLN A 1 89 ? 3.938 -8.587 11.088 1.00 85.56 89 GLN A CA 1
ATOM 731 C C . GLN A 1 89 ? 2.827 -7.847 11.848 1.00 85.56 89 GLN A C 1
ATOM 733 O O . GLN A 1 89 ? 2.442 -8.279 12.931 1.00 85.56 89 GLN A O 1
ATOM 738 N N . PHE A 1 90 ? 2.317 -6.753 11.282 1.00 87.50 90 PHE A N 1
ATOM 739 C CA . PHE A 1 90 ? 1.264 -5.920 11.866 1.00 87.50 90 PHE A CA 1
ATOM 740 C C . PHE A 1 90 ? -0.150 -6.258 11.376 1.00 87.50 90 PHE A C 1
ATOM 742 O O . PHE A 1 90 ? -1.084 -5.527 11.689 1.00 87.50 90 PHE A O 1
ATOM 749 N N . ASP A 1 91 ? -0.318 -7.368 10.652 1.00 88.44 91 ASP A N 1
ATOM 750 C CA . ASP A 1 91 ? -1.611 -7.804 10.103 1.00 88.44 91 ASP A CA 1
ATOM 751 C C . ASP A 1 91 ? -2.263 -6.751 9.184 1.00 88.44 91 ASP A C 1
ATOM 753 O O . ASP A 1 91 ? -3.476 -6.566 9.141 1.00 88.44 91 ASP A O 1
ATOM 757 N N . ASN A 1 92 ? -1.431 -6.008 8.448 1.00 90.75 92 ASN A N 1
ATOM 758 C CA . ASN A 1 92 ? -1.903 -4.999 7.508 1.00 90.75 92 ASN A CA 1
ATOM 759 C C . ASN A 1 92 ? -2.302 -5.635 6.176 1.00 90.75 92 ASN A C 1
ATOM 761 O O . ASN A 1 92 ? -1.594 -6.469 5.605 1.00 90.75 92 ASN A O 1
ATOM 765 N N . ASN A 1 93 ? -3.404 -5.141 5.629 1.00 90.75 93 ASN A N 1
ATOM 766 C CA . ASN A 1 93 ? -3.958 -5.544 4.352 1.00 90.75 93 ASN A CA 1
ATOM 767 C C . ASN A 1 93 ? -3.454 -4.607 3.255 1.00 90.75 93 ASN A C 1
ATOM 769 O O . ASN A 1 93 ? -3.604 -3.390 3.348 1.00 90.75 93 ASN A O 1
ATOM 773 N N . ILE A 1 94 ? -2.866 -5.161 2.193 1.00 88.81 94 ILE A N 1
ATOM 774 C CA . ILE A 1 94 ? -2.331 -4.371 1.078 1.00 88.81 94 ILE A CA 1
ATOM 775 C C . ILE A 1 94 ? -3.026 -4.763 -0.223 1.00 88.81 94 ILE A C 1
ATOM 777 O O . ILE A 1 94 ? -3.086 -5.941 -0.572 1.00 88.81 94 ILE A O 1
ATOM 781 N N . ILE A 1 95 ? -3.495 -3.765 -0.972 1.00 89.81 95 ILE A N 1
ATOM 782 C CA . ILE A 1 95 ? -4.017 -3.931 -2.330 1.00 89.81 95 ILE A CA 1
ATOM 783 C C . ILE A 1 95 ? -3.063 -3.253 -3.309 1.00 89.81 95 ILE A C 1
ATOM 785 O O . ILE A 1 95 ? -2.818 -2.050 -3.225 1.00 89.81 95 ILE A O 1
ATOM 789 N N . PHE A 1 96 ? -2.555 -4.031 -4.264 1.00 86.75 96 PHE A N 1
ATOM 790 C CA . PHE A 1 96 ? -1.722 -3.539 -5.357 1.00 86.75 96 PHE A CA 1
ATOM 791 C C . PHE A 1 96 ? -2.540 -3.407 -6.640 1.00 86.75 96 PHE A C 1
ATOM 793 O O . PHE A 1 96 ? -3.179 -4.363 -7.082 1.00 86.75 96 PHE A O 1
ATOM 800 N N . ALA A 1 97 ? -2.457 -2.248 -7.281 1.00 85.69 97 ALA A N 1
ATOM 801 C CA . ALA A 1 97 ? -2.937 -2.024 -8.632 1.00 85.69 97 ALA A CA 1
ATOM 802 C C . ALA A 1 97 ? -1.756 -1.779 -9.577 1.00 85.69 97 ALA A C 1
ATOM 804 O O . ALA A 1 97 ? -0.896 -0.924 -9.361 1.00 85.69 97 ALA A O 1
ATOM 805 N N . GLY A 1 98 ? -1.729 -2.564 -10.652 1.00 80.12 98 GLY A N 1
ATOM 806 C CA . GLY A 1 98 ? -0.735 -2.492 -11.716 1.00 80.12 98 GLY A CA 1
ATOM 807 C C . GLY A 1 98 ? -1.388 -2.336 -13.088 1.00 80.12 98 GLY A C 1
ATOM 808 O O . GLY A 1 98 ? -2.566 -2.660 -13.301 1.00 80.12 98 GLY A O 1
ATOM 809 N N . GLN A 1 99 ? -0.628 -1.801 -14.041 1.00 75.94 99 GLN A N 1
ATOM 810 C CA . GLN A 1 99 ? -1.008 -1.785 -15.450 1.00 75.94 99 GLN A CA 1
ATOM 811 C C . GLN A 1 99 ? 0.234 -1.770 -16.334 1.00 75.94 99 GLN A C 1
ATOM 813 O O . GLN A 1 99 ? 0.670 -0.704 -16.768 1.00 75.94 99 GLN A O 1
ATOM 818 N N . ARG A 1 100 ? 0.751 -2.949 -16.687 1.00 73.12 100 ARG A N 1
ATOM 819 C CA . ARG A 1 100 ? 1.752 -3.058 -17.750 1.00 73.12 100 ARG A CA 1
ATOM 820 C C . ARG A 1 100 ? 1.343 -4.055 -18.819 1.00 73.12 100 ARG A C 1
ATOM 822 O O . ARG A 1 100 ? 1.139 -5.243 -18.581 1.00 73.12 100 ARG A O 1
ATOM 829 N N . ILE A 1 101 ? 1.270 -3.559 -20.049 1.00 70.19 101 ILE A N 1
ATOM 830 C CA . ILE A 1 101 ? 1.028 -4.394 -21.224 1.00 70.19 101 ILE A CA 1
ATOM 831 C C . ILE A 1 101 ? 2.193 -5.389 -21.337 1.00 70.19 101 ILE A C 1
ATOM 833 O O . ILE A 1 101 ? 3.352 -4.987 -21.349 1.00 70.19 101 ILE A O 1
ATOM 837 N N . ASN A 1 102 ? 1.878 -6.686 -21.394 1.00 72.06 102 ASN A N 1
ATOM 838 C CA . ASN A 1 102 ? 2.824 -7.803 -21.534 1.00 72.06 102 ASN A CA 1
ATOM 839 C C . ASN A 1 102 ? 3.828 -8.021 -20.381 1.00 72.06 102 ASN A C 1
ATOM 841 O O . ASN A 1 102 ? 4.744 -8.824 -20.542 1.00 72.06 102 ASN A O 1
ATOM 845 N N . GLN A 1 103 ? 3.674 -7.365 -19.221 1.00 71.44 103 GLN A N 1
ATOM 846 C CA . GLN A 1 103 ? 4.640 -7.492 -18.109 1.00 71.44 103 GLN A CA 1
ATOM 847 C C . GLN A 1 103 ? 4.019 -7.748 -16.726 1.00 71.44 103 GLN A C 1
ATOM 849 O O . GLN A 1 103 ? 4.752 -7.833 -15.744 1.00 71.44 103 GLN A O 1
ATOM 854 N N . ASN A 1 104 ? 2.700 -7.961 -16.638 1.00 73.81 104 ASN A N 1
ATOM 855 C CA . ASN A 1 104 ? 2.005 -8.226 -15.366 1.00 73.81 104 ASN A CA 1
ATOM 856 C C . ASN A 1 104 ? 2.638 -9.374 -14.550 1.00 73.81 104 ASN A C 1
ATOM 858 O O . ASN A 1 104 ? 2.697 -9.308 -13.327 1.00 73.81 104 ASN A O 1
ATOM 862 N N . TRP A 1 105 ? 3.148 -10.422 -15.212 1.00 73.56 105 TRP A N 1
ATOM 863 C CA . TRP A 1 105 ? 3.787 -11.555 -14.525 1.00 73.56 105 TRP A CA 1
ATOM 864 C C . TRP A 1 105 ? 5.024 -11.130 -13.726 1.00 73.56 105 TRP A C 1
ATOM 866 O O . TRP A 1 105 ? 5.252 -11.644 -12.631 1.00 73.56 105 TRP A O 1
ATOM 876 N N . VAL A 1 106 ? 5.808 -10.185 -14.256 1.00 73.44 106 VAL A N 1
ATOM 877 C CA . VAL A 1 106 ? 7.010 -9.716 -13.572 1.00 73.44 106 VAL A CA 1
ATOM 878 C C . VAL A 1 106 ? 6.621 -8.910 -12.340 1.00 73.44 106 VAL A C 1
ATOM 880 O O . VAL A 1 106 ? 7.196 -9.132 -11.283 1.00 73.44 106 VAL A O 1
ATOM 883 N N . GLU A 1 107 ? 5.595 -8.060 -12.438 1.00 73.75 107 GLU A N 1
ATOM 884 C CA . GLU A 1 107 ? 5.070 -7.312 -11.287 1.00 73.75 107 GLU A CA 1
ATOM 885 C C . GLU A 1 107 ? 4.648 -8.257 -10.156 1.00 73.75 107 GLU A C 1
ATOM 887 O O . GLU A 1 107 ? 5.089 -8.099 -9.018 1.00 73.75 107 GLU A O 1
ATOM 892 N N . TYR A 1 108 ? 3.864 -9.294 -10.469 1.00 76.56 108 TYR A N 1
ATOM 893 C CA . TYR A 1 108 ? 3.437 -10.267 -9.464 1.00 76.56 108 TYR A CA 1
ATOM 894 C C . TYR A 1 108 ? 4.606 -11.043 -8.867 1.00 76.56 108 TYR A C 1
ATOM 896 O O . TYR A 1 108 ? 4.625 -11.256 -7.655 1.00 76.56 108 TYR A O 1
ATOM 904 N N . ARG A 1 109 ? 5.594 -11.446 -9.677 1.00 77.06 109 ARG A N 1
ATOM 905 C CA . ARG A 1 109 ? 6.783 -12.144 -9.175 1.00 77.06 109 ARG A CA 1
ATOM 906 C C . ARG A 1 109 ? 7.577 -11.271 -8.211 1.00 77.06 109 ARG A C 1
ATOM 908 O O . ARG A 1 109 ? 7.959 -11.754 -7.151 1.00 77.06 109 ARG A O 1
ATOM 915 N N . GLU A 1 110 ? 7.824 -10.013 -8.559 1.00 74.31 110 GLU A N 1
ATOM 916 C CA . GLU A 1 110 ? 8.592 -9.104 -7.707 1.00 74.31 110 GLU A CA 1
ATOM 917 C C . GLU A 1 110 ? 7.852 -8.827 -6.391 1.00 74.31 110 GLU A C 1
ATOM 919 O O . GLU A 1 110 ? 8.447 -9.005 -5.331 1.00 74.31 110 GLU A O 1
ATOM 924 N N . ILE A 1 111 ? 6.545 -8.524 -6.433 1.00 77.06 111 ILE A N 1
ATOM 925 C CA . ILE A 1 111 ? 5.707 -8.392 -5.224 1.00 77.06 111 ILE A CA 1
ATOM 926 C C . ILE A 1 111 ? 5.810 -9.658 -4.364 1.00 77.06 111 ILE A C 1
ATOM 928 O O . ILE A 1 111 ? 6.060 -9.589 -3.162 1.00 77.06 111 ILE A O 1
ATOM 932 N N . THR A 1 112 ? 5.665 -10.827 -4.989 1.00 74.50 112 THR A N 1
ATOM 933 C CA . THR A 1 112 ? 5.723 -12.122 -4.304 1.00 74.50 112 THR A CA 1
ATOM 934 C C . THR A 1 112 ? 7.080 -12.343 -3.634 1.00 74.50 112 THR A C 1
ATOM 936 O O . THR A 1 112 ? 7.128 -12.724 -2.468 1.00 74.50 112 THR A O 1
ATOM 939 N N . ASN A 1 113 ? 8.184 -12.036 -4.317 1.00 72.75 113 ASN A N 1
ATOM 940 C CA . ASN A 1 113 ? 9.532 -12.146 -3.757 1.00 72.75 113 ASN A CA 1
ATOM 941 C C . ASN A 1 113 ? 9.748 -11.216 -2.554 1.00 72.75 113 ASN A C 1
ATOM 943 O O . ASN A 1 113 ? 10.458 -11.589 -1.623 1.00 72.75 113 ASN A O 1
ATOM 947 N N . MET A 1 114 ? 9.124 -10.033 -2.541 1.00 69.69 114 MET A N 1
ATOM 948 C CA . MET A 1 114 ? 9.187 -9.130 -1.386 1.00 69.69 114 MET A CA 1
ATOM 949 C C . MET A 1 114 ? 8.378 -9.646 -0.182 1.00 69.69 114 MET A C 1
ATOM 951 O O . MET A 1 114 ? 8.723 -9.332 0.953 1.00 69.69 114 MET A O 1
ATOM 955 N N . ILE A 1 115 ? 7.321 -10.437 -0.410 1.00 68.94 115 ILE A N 1
ATOM 956 C CA . ILE A 1 115 ? 6.423 -10.961 0.639 1.00 68.94 115 ILE A CA 1
ATOM 957 C C . ILE A 1 115 ? 6.890 -12.322 1.192 1.00 68.94 115 ILE A C 1
ATOM 959 O O . ILE A 1 115 ? 6.704 -12.605 2.379 1.00 68.94 115 ILE A O 1
ATOM 963 N N . ILE A 1 116 ? 7.492 -13.173 0.352 1.00 65.00 116 ILE A N 1
ATOM 964 C CA . ILE A 1 116 ? 7.890 -14.560 0.680 1.00 65.00 116 ILE A CA 1
ATOM 965 C C . ILE A 1 116 ? 9.252 -14.638 1.401 1.00 65.00 116 ILE A C 1
ATOM 967 O O . ILE A 1 116 ? 9.791 -15.722 1.595 1.00 65.00 116 ILE A O 1
ATOM 971 N N . VAL A 1 117 ? 9.811 -13.521 1.876 1.00 62.00 117 VAL A N 1
ATOM 972 C CA . VAL A 1 117 ? 11.060 -13.550 2.658 1.00 62.00 117 VAL A CA 1
ATOM 973 C C . VAL A 1 117 ? 10.911 -14.537 3.836 1.00 62.00 117 VAL A C 1
ATOM 975 O O . VAL A 1 117 ? 10.006 -14.349 4.656 1.00 62.00 117 VAL A O 1
ATOM 978 N N . PRO A 1 118 ? 11.734 -15.607 3.910 1.00 54.19 118 PRO A N 1
ATOM 979 C CA . PRO A 1 118 ? 11.694 -16.549 5.024 1.00 54.19 118 PRO A CA 1
ATOM 980 C C . PRO A 1 118 ? 11.993 -15.799 6.322 1.00 54.19 118 PRO A C 1
ATOM 982 O O . PRO A 1 118 ? 12.971 -15.052 6.372 1.00 54.19 118 PRO A O 1
ATOM 985 N N . MET A 1 119 ? 11.139 -15.971 7.335 1.00 52.88 119 MET A N 1
ATOM 986 C CA . MET A 1 119 ? 11.401 -15.462 8.687 1.00 52.88 119 MET A CA 1
ATOM 987 C C . MET A 1 119 ? 12.360 -16.378 9.436 1.00 52.88 119 MET A C 1
ATOM 989 O O . MET A 1 119 ? 12.204 -17.613 9.292 1.00 52.88 119 MET A O 1
#

=== Feature glossary ===
A reading guide for the features in this record.

Start from the sequence.

  · Sequence gives the chain of amino acids in standard one-letter code (A=alanine, C=cysteine, …, Y=tyrosine), read N→C. It is the only feature that is directly encoded by the gene; all structural features are derived from the folded form of this sequence.

Fold it, and you get atomic coordinates and the backbone conformation that goes with them.

  · The mmCIF table is the protein's shape written out atom by atom. For each backbone N, Cα, C, and carbonyl O, it records an (x, y, z) coordinate triple in Å plus the residue type, chain letter, and residue number.

  · Backbone dihedral angles. Every residue except chain termini has a φ (preceding-C → N → Cα → C) and a ψ (N → Cα → C → next-N). They are reported in degrees following the IUPAC sign convention. Secondary structure is essentially a statement about which (φ, ψ) basin each residue occupies.

  · DSSP 8-state secondary structure assigns each residue one of H (α-helix), G (3₁₀-helix), I (π-helix), E (extended β-strand), B (isolated β-bridge), T (hydrogen-bonded turn), S (bend), or '-' (coil). The assignment is computed from backbone hydrogen-bond geometry via the Kabsch–Sander algorithm.

  · P-SEA three-state annotation labels each residue as helix, strand, or coil based purely on the geometry of the Cα trace. It serves as a fallback when the full backbone (and thus DSSP) is unavailable.

Summarize the fold with a handful of shape descriptors and a per-residue structural alphabet.

  · Radius of gyration (Rg) is the root-mean-square distance of Cα atoms from their centroid — a single number for overall size and compactness. A globular domain of N residues has Rg ≈ 2.2·N^0.38 Å; an extended or disordered chain has a much larger Rg. The Cα contact count is the number of residue pairs whose Cα atoms are within 8 Å and are more than four positions apart in sequence — a standard proxy for tertiary packing density. The bounding box is the smallest axis-aligned box enclosing all Cα atoms.

  · Foldseek's 3Di representation compresses backbone geometry into a per-residue letter drawn from a learned twenty-state alphabet. It captures the tertiary interaction pattern around each residue — which residues are packed against it in space, regardless of where they are in sequence.

  · Accessible surface area quantifies burial. A residue with SASA near zero is packed into the hydrophobic core; one with SASA >100 Å² sits on the surface. Computed here via the Shrake–Rupley numerical algorithm with a 1.4 Å probe.

Ask how reliable the model is.

  · For AlphaFold models, the B-factor field carries pLDDT — the model's own estimate of local accuracy on a 0–100 scale. Regions with pLDDT<50 should be treated as essentially unmodeled; they often correspond to intrinsically disordered segments.

  · For experimental (PDB) structures, the B-factor (temperature factor) quantifies the positional spread of each atom in the crystal — a combination of thermal vibration and static disorder — in units of Å². High B-factors mark flexibl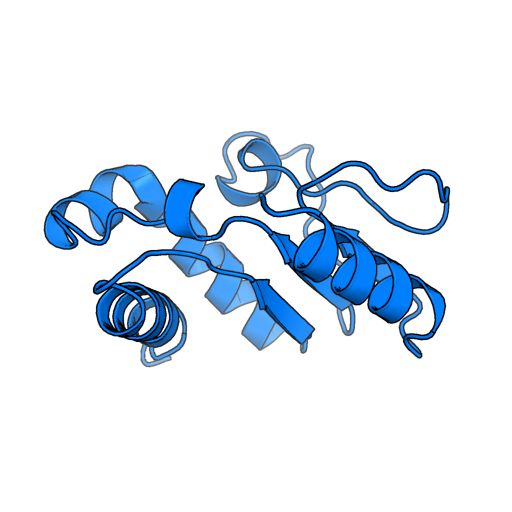e loops or poorly resolved regions; low B-factors mark the rigid, well-ordered core.

  · PAE(i, j) answers: if I align the predicted and true structures on residue i, how far off (in Å) do I expect residue j to be? A block-diagonal P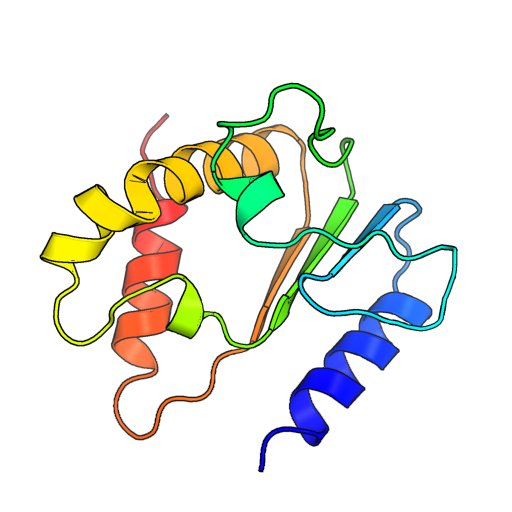AE matrix with low values on the blocks and high values off-diagonal is the signature of a multi-domain protein with confidently predicted domains but uncertain inter-domain orientation.

Place it in context: what it resembles, what it is annotated as, and how it looks.

  · Structural ne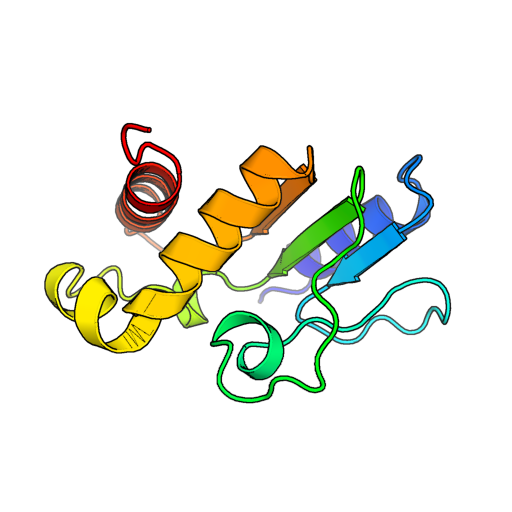arest neighbors (via Foldseek easy-search vs the PDB). Reported per hit: target PDB id, E-value, and alignment TM-score. A TM-score above ~0.5 is the conventional threshold for 'same fold'.

  · Functional annotations link the protein to curated databases. InterPro entries identify conserved domains and families by matching the sequence against member-database signatures (Pfam, PROSITE, CDD, …). Gene Ontology (GO) terms describe molecular function, biological process, and cellular component in a controlled vocabulary. CATH places the structure in a hierarchical fold classification (Class/Architecture/Topology/Homologous-superfamily). The organism is the source species.

  · Plot images: a contact map (which residues are close in 3D, as an N×N binary image), a Ramachandran scatter (backbone torsion angles, revealing secondary-structure composition at a glance), and — for AlphaFold structures — a PAE heatmap (pairwise prediction confidence).

  · Structure images are PyMOL renders from six orthogonal camera directions. Cartoon representation draws helices as coils and strands as arrows; sticks shows the backbone as bonds; surface shows the solvent-excluded envelope. Rainbow coloring maps sequence position to hue (blue→red, N→C); chain coloring assigns a distinct color per polypeptide.